Protein AF-A0A699XB39-F1 (afdb_monomer_lite)

pLDDT: mean 86.44, std 12.08, range [46.06, 98.06]

Organism: Tanacetum cinerariifolium (NCBI:txid118510)

Structure (mmCIF, N/CA/C/O backbone):
data_AF-A0A699XB39-F1
#
_entry.id   AF-A0A699XB39-F1
#
loop_
_atom_site.group_PDB
_atom_site.id
_atom_site.type_symbol
_atom_site.label_atom_id
_atom_site.label_alt_id
_atom_site.label_comp_id
_atom_site.label_asym_id
_atom_site.label_entity_id
_atom_site.label_seq_id
_atom_site.pdbx_PDB_ins_code
_atom_site.Cartn_x
_atom_site.Cartn_y
_atom_site.Cartn_z
_atom_site.occupancy
_atom_site.B_iso_or_equiv
_atom_site.auth_seq_id
_atom_site.auth_comp_id
_atom_site.auth_asym_id
_atom_site.auth_atom_id
_atom_site.pdbx_PDB_model_num
ATOM 1 N N . MET A 1 1 ? -13.826 22.875 35.226 1.00 63.16 1 MET A N 1
ATOM 2 C CA . MET A 1 1 ? -15.068 22.108 34.976 1.00 63.16 1 MET A CA 1
ATOM 3 C C . MET A 1 1 ? -15.458 22.200 33.504 1.00 63.16 1 MET A C 1
ATOM 5 O O . MET A 1 1 ? -15.761 21.156 32.957 1.00 63.16 1 MET A O 1
ATOM 9 N N . ASP A 1 2 ? -15.302 23.353 32.843 1.00 72.44 2 ASP A N 1
ATOM 10 C CA . ASP A 1 2 ? -15.477 23.498 31.380 1.00 72.44 2 ASP A CA 1
ATOM 11 C C . ASP A 1 2 ? -14.518 22.630 30.537 1.00 72.44 2 ASP A C 1
ATOM 13 O O . ASP A 1 2 ? -14.948 21.897 29.651 1.00 72.44 2 ASP A O 1
ATOM 17 N N . ASP A 1 3 ? -13.224 22.606 30.883 1.00 74.69 3 ASP A N 1
ATOM 18 C CA . ASP A 1 3 ? -12.209 21.865 30.107 1.00 74.69 3 ASP A CA 1
ATOM 19 C C . ASP A 1 3 ? -12.504 20.357 30.001 1.00 74.69 3 ASP A C 1
ATOM 21 O O . ASP A 1 3 ? -12.125 19.681 29.042 1.00 74.69 3 ASP A O 1
ATOM 25 N N . SER A 1 4 ? -13.184 19.801 31.007 1.00 81.88 4 SER A N 1
ATOM 26 C CA . SER A 1 4 ? -13.553 18.385 31.046 1.00 81.88 4 SER A CA 1
ATOM 27 C C . SER A 1 4 ? -14.734 18.072 30.126 1.00 81.88 4 SER A C 1
ATOM 29 O O . SER A 1 4 ? -14.773 16.989 29.538 1.00 81.88 4 SER A O 1
ATOM 31 N N . GLU A 1 5 ? -15.672 19.009 29.971 1.00 85.69 5 GLU A N 1
ATOM 32 C CA . GLU A 1 5 ? -16.809 18.870 29.056 1.00 85.69 5 GLU A CA 1
ATOM 33 C C . GLU A 1 5 ? -16.361 19.000 27.598 1.00 85.69 5 GLU A C 1
ATOM 35 O O . GLU A 1 5 ? -16.739 18.168 26.765 1.00 85.69 5 GLU A O 1
ATOM 40 N N . GLU A 1 6 ? -15.479 19.958 27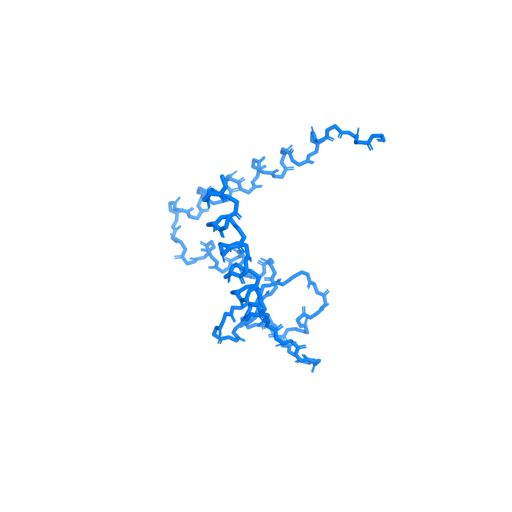.305 1.00 86.81 6 GLU A N 1
ATOM 41 C CA . GLU A 1 6 ? -14.892 20.133 25.972 1.00 86.81 6 GLU A CA 1
ATOM 42 C C . GLU A 1 6 ? -14.069 18.902 25.558 1.00 86.81 6 GLU A C 1
ATOM 44 O O . GLU A 1 6 ? -14.267 18.335 24.478 1.00 86.81 6 GLU A O 1
ATOM 49 N N . THR A 1 7 ? -13.215 18.402 26.457 1.00 88.75 7 THR A N 1
ATOM 50 C CA . THR A 1 7 ? -12.420 17.190 26.206 1.00 88.75 7 THR A CA 1
ATOM 51 C C . THR A 1 7 ? -13.314 15.974 25.951 1.00 88.75 7 THR A C 1
ATOM 53 O O . THR A 1 7 ? -13.077 15.206 25.016 1.00 88.75 7 THR A O 1
ATOM 56 N N . ALA A 1 8 ? -14.380 15.796 26.737 1.00 91.31 8 ALA A N 1
ATOM 57 C CA . ALA A 1 8 ? -15.323 14.699 26.536 1.00 91.31 8 ALA A CA 1
ATOM 58 C C . ALA A 1 8 ? -16.074 14.811 25.197 1.00 91.31 8 ALA A C 1
ATOM 60 O O . ALA A 1 8 ? -16.380 13.784 24.580 1.00 91.31 8 ALA A O 1
ATOM 61 N N . HIS A 1 9 ? -16.367 16.029 24.734 1.00 88.81 9 HIS A N 1
ATOM 62 C CA . HIS A 1 9 ? -16.989 16.258 23.434 1.00 88.81 9 HIS A CA 1
ATOM 63 C C . HIS A 1 9 ? -16.048 15.877 22.281 1.00 88.81 9 HIS A C 1
ATOM 65 O O . HIS A 1 9 ? -16.465 15.142 21.382 1.00 88.81 9 HIS A O 1
ATOM 71 N N . HIS A 1 10 ? -14.775 16.278 22.351 1.00 88.00 10 HIS A N 1
ATOM 72 C CA . HIS A 1 10 ? -13.754 15.904 21.365 1.00 88.00 10 HIS A CA 1
ATOM 73 C C . HIS A 1 10 ? -13.519 14.389 21.305 1.00 88.00 10 HIS A C 1
ATOM 75 O O . HIS A 1 10 ? -13.517 13.796 20.228 1.00 88.00 10 HIS A O 1
ATOM 81 N N . ILE A 1 11 ? -13.433 13.719 22.457 1.00 87.94 11 ILE A N 1
ATOM 82 C CA . ILE A 1 11 ? -13.291 12.255 22.494 1.00 87.94 11 ILE A CA 1
ATOM 83 C C . ILE A 1 11 ? -14.497 11.577 21.823 1.00 87.94 11 ILE A C 1
ATOM 85 O O . ILE A 1 11 ? -14.333 10.649 21.030 1.00 87.94 11 ILE A O 1
ATOM 89 N N . LYS A 1 12 ? -15.724 12.044 22.093 1.00 89.25 12 LYS A N 1
ATOM 90 C CA . LYS A 1 12 ? -16.940 11.492 21.470 1.00 89.25 12 LYS A CA 1
ATOM 91 C C . LYS A 1 12 ? -16.971 11.706 19.956 1.00 89.25 12 LYS A C 1
ATOM 93 O O . LYS A 1 12 ? -17.411 10.802 19.240 1.00 89.25 12 LYS A O 1
ATOM 98 N N . SER A 1 13 ? -16.542 12.869 19.462 1.00 87.19 13 SER A N 1
ATOM 99 C CA . SER A 1 13 ? -16.463 13.115 18.018 1.00 87.19 13 SER A CA 1
ATOM 100 C C . SER A 1 13 ? -15.415 12.231 17.353 1.00 87.19 13 SER A C 1
ATOM 102 O O . SER A 1 13 ? -15.689 11.663 16.296 1.00 87.19 13 SER A O 1
ATOM 104 N N . ASP A 1 14 ? -14.269 12.036 17.999 1.00 86.56 14 ASP A N 1
ATOM 105 C CA . ASP A 1 14 ? -13.181 11.214 17.471 1.00 86.56 14 ASP A CA 1
ATOM 106 C C . ASP A 1 14 ? -13.567 9.737 17.405 1.00 86.56 14 ASP A C 1
ATOM 108 O O . ASP A 1 14 ? -13.309 9.075 16.398 1.00 86.56 14 ASP A O 1
ATOM 112 N N . ILE A 1 15 ? -14.254 9.229 18.434 1.00 84.88 15 ILE A N 1
ATOM 113 C CA . ILE A 1 15 ? -14.804 7.866 18.441 1.00 84.88 15 ILE A CA 1
ATOM 114 C C . ILE A 1 15 ? -15.792 7.682 17.283 1.00 84.88 15 ILE A C 1
ATOM 116 O O . ILE A 1 15 ? -15.688 6.706 16.542 1.00 84.88 15 ILE A O 1
ATOM 120 N N . LYS A 1 16 ? -16.709 8.636 17.069 1.00 82.81 16 LYS A N 1
ATOM 121 C CA . LYS A 1 16 ? -17.643 8.587 15.930 1.00 82.81 16 LYS A CA 1
ATOM 122 C C . LYS A 1 16 ? -16.927 8.631 14.579 1.00 82.81 16 LYS A C 1
ATOM 124 O O . LYS A 1 16 ? -17.334 7.938 13.653 1.00 82.81 16 LYS A O 1
ATOM 129 N N . ALA A 1 17 ? -15.869 9.429 14.453 1.00 80.31 17 ALA A N 1
ATOM 130 C CA . ALA A 1 17 ? -15.082 9.504 13.226 1.00 80.31 17 ALA A CA 1
ATOM 131 C C . ALA A 1 17 ? -14.264 8.223 12.980 1.0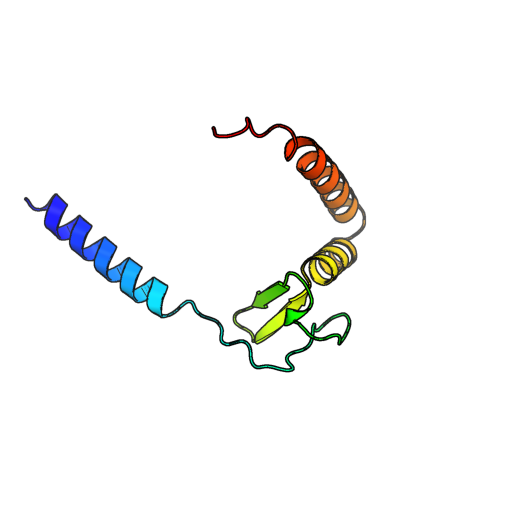0 80.31 17 ALA A C 1
ATOM 133 O O . ALA A 1 17 ? -14.043 7.842 11.834 1.00 80.31 17 ALA A O 1
ATOM 134 N N . LEU A 1 18 ? -13.810 7.545 14.038 1.00 79.56 18 LEU A N 1
ATOM 135 C CA . LEU A 1 18 ? -13.134 6.247 13.956 1.00 79.56 18 LEU A CA 1
ATOM 136 C C . LEU A 1 18 ? -14.071 5.133 13.487 1.00 79.56 18 LEU A C 1
ATOM 138 O O . LEU A 1 18 ? -13.653 4.320 12.667 1.00 79.56 18 LEU A O 1
ATOM 142 N N . ASP A 1 19 ? -15.322 5.140 13.944 1.00 74.56 19 ASP A N 1
ATOM 143 C CA . ASP A 1 19 ? -16.342 4.145 13.583 1.00 74.56 19 ASP A CA 1
ATOM 144 C C . ASP A 1 19 ? -16.619 4.095 12.067 1.00 74.56 19 ASP A C 1
ATOM 146 O O . ASP A 1 19 ? -16.963 3.061 11.507 1.00 74.56 19 ASP A O 1
ATOM 150 N N . GLN A 1 20 ? -16.385 5.204 11.362 1.00 74.12 20 GLN A N 1
ATOM 151 C CA . GLN A 1 20 ? -16.559 5.298 9.909 1.00 74.12 20 GLN A CA 1
ATOM 152 C C . GLN A 1 20 ? -15.313 4.901 9.104 1.00 74.12 20 GLN A C 1
ATOM 154 O O . GLN A 1 20 ? -15.356 4.880 7.874 1.00 74.12 20 GLN A O 1
ATOM 159 N N . ARG A 1 21 ? -14.183 4.604 9.759 1.00 77.81 21 ARG A N 1
ATOM 160 C CA . ARG A 1 21 ? -12.895 4.340 9.094 1.00 77.81 21 ARG A CA 1
ATOM 161 C C . ARG A 1 21 ? -12.563 2.853 9.058 1.00 77.81 21 ARG A C 1
ATOM 163 O O . ARG A 1 21 ? -11.500 2.441 9.515 1.00 77.81 21 ARG A O 1
ATOM 170 N N . TYR A 1 22 ? -13.450 2.056 8.474 1.00 81.19 22 TYR A N 1
ATOM 171 C CA . TYR A 1 22 ? -13.161 0.666 8.127 1.00 81.19 22 TYR A CA 1
ATOM 172 C C . TYR A 1 22 ? -13.269 0.450 6.615 1.00 81.19 22 TYR A C 1
ATOM 174 O O . TYR A 1 22 ? -13.985 1.158 5.912 1.00 81.19 22 TYR A O 1
ATOM 182 N N . ALA A 1 23 ? -12.537 -0.542 6.117 1.00 83.88 23 ALA A N 1
ATOM 183 C CA . ALA A 1 23 ? -12.692 -1.064 4.769 1.00 83.88 23 ALA A CA 1
ATOM 184 C C . ALA A 1 23 ? -13.005 -2.556 4.889 1.00 83.88 23 ALA A C 1
ATOM 186 O O . ALA A 1 23 ? -12.277 -3.287 5.563 1.00 83.88 23 ALA A O 1
ATOM 187 N N . ILE A 1 24 ? -14.104 -2.990 4.275 1.00 86.69 24 ILE A N 1
ATOM 188 C CA . ILE A 1 24 ? -14.445 -4.410 4.182 1.00 86.69 24 ILE A CA 1
ATOM 189 C C . ILE A 1 24 ? -13.650 -4.993 3.016 1.00 86.69 24 ILE A C 1
ATOM 191 O O . ILE A 1 24 ? -13.661 -4.427 1.927 1.00 86.69 24 ILE A O 1
ATOM 195 N N . VAL A 1 25 ? -12.962 -6.105 3.272 1.00 89.38 25 VA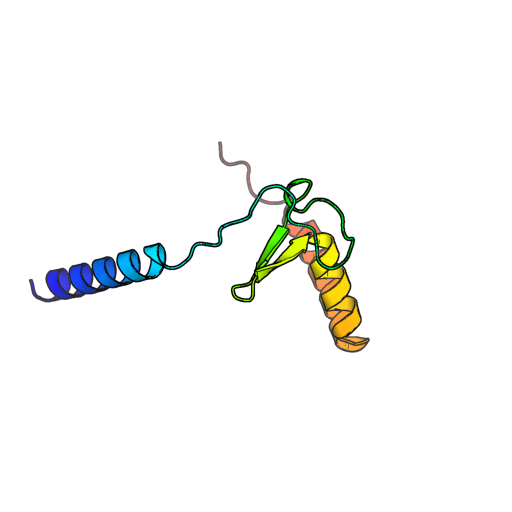L A N 1
ATOM 196 C CA . VAL A 1 25 ? -12.193 -6.861 2.280 1.00 89.38 25 VAL A CA 1
ATOM 197 C C . VAL A 1 25 ? -12.860 -8.215 2.118 1.00 89.38 25 VAL A C 1
ATOM 199 O O . VAL A 1 25 ? -12.831 -9.037 3.038 1.00 89.38 25 VAL A O 1
ATOM 202 N N . GLU A 1 26 ? -13.461 -8.447 0.957 1.00 88.62 26 GLU A N 1
ATOM 203 C CA . GLU A 1 26 ? -14.152 -9.706 0.682 1.00 88.62 26 GLU A CA 1
ATOM 204 C C . GLU A 1 26 ? -13.159 -10.835 0.341 1.00 88.62 26 GLU A C 1
ATOM 206 O O . GLU A 1 26 ? -12.131 -10.605 -0.316 1.00 88.62 26 GLU A O 1
ATOM 211 N N . PRO A 1 27 ? -13.448 -12.093 0.731 1.00 85.38 27 PRO A N 1
ATOM 212 C CA . PRO A 1 27 ? -12.680 -13.241 0.272 1.00 85.38 27 PRO A CA 1
ATOM 213 C C . PRO A 1 27 ? -12.623 -13.290 -1.260 1.00 85.38 27 PRO A C 1
ATOM 215 O O . PRO A 1 27 ? -13.641 -13.267 -1.946 1.00 85.38 27 PRO A O 1
ATOM 218 N N . GLY A 1 28 ? -11.413 -13.392 -1.810 1.00 88.31 28 GLY A N 1
ATOM 219 C CA . GLY A 1 28 ? -11.197 -13.411 -3.258 1.00 88.31 28 GLY A CA 1
ATOM 220 C C . GLY A 1 28 ? -10.841 -12.056 -3.871 1.00 88.31 28 GLY A C 1
ATOM 221 O O . GLY A 1 28 ? -10.535 -12.020 -5.067 1.00 88.31 28 GLY A O 1
ATOM 222 N N . GLU A 1 29 ? -10.789 -10.975 -3.083 1.00 93.56 29 GLU A N 1
ATOM 223 C CA . GLU A 1 29 ? -10.117 -9.748 -3.512 1.00 93.56 29 GLU A CA 1
ATOM 224 C C . GLU A 1 29 ? -8.677 -10.030 -3.961 1.00 93.56 29 GLU A C 1
ATOM 226 O O . GLU A 1 29 ? -7.956 -10.870 -3.406 1.00 93.56 29 GLU A O 1
ATOM 231 N N . ARG A 1 30 ? -8.260 -9.318 -5.008 1.00 96.50 30 ARG A N 1
ATOM 232 C CA . ARG A 1 30 ? -6.973 -9.501 -5.680 1.00 96.50 30 ARG A CA 1
ATOM 233 C C . ARG A 1 30 ? -6.173 -8.214 -5.637 1.00 96.50 30 ARG A C 1
ATOM 235 O O . ARG A 1 30 ? -6.722 -7.123 -5.751 1.00 96.50 30 ARG A O 1
ATOM 242 N N . CYS A 1 31 ? -4.856 -8.348 -5.539 1.00 97.19 31 CYS A N 1
ATOM 243 C CA . CYS A 1 31 ? -3.971 -7.202 -5.697 1.00 97.19 31 CYS A CA 1
ATOM 244 C C . CYS A 1 31 ? -4.082 -6.632 -7.123 1.00 97.19 31 CYS A C 1
ATOM 246 O O . CYS A 1 31 ? -3.912 -7.363 -8.099 1.00 97.19 31 CYS A O 1
ATOM 248 N N . TYR A 1 32 ? -4.259 -5.313 -7.242 1.00 96.50 32 TYR A N 1
ATOM 249 C CA . TYR A 1 32 ? -4.385 -4.610 -8.529 1.00 96.50 32 TYR A CA 1
ATOM 250 C C . TYR A 1 32 ? -3.124 -4.627 -9.410 1.00 96.50 32 TYR A C 1
ATOM 252 O O . TYR A 1 32 ? -3.179 -4.252 -10.576 1.00 96.50 32 TYR A O 1
ATOM 260 N N . VAL A 1 33 ? -1.975 -5.028 -8.858 1.00 96.88 33 VAL A N 1
ATOM 261 C CA . VAL A 1 33 ? -0.696 -5.080 -9.583 1.00 96.88 33 VAL A CA 1
ATOM 262 C C . VAL A 1 33 ? -0.374 -6.495 -10.055 1.00 96.88 33 VAL A C 1
ATOM 264 O O . VAL A 1 33 ? 0.005 -6.670 -11.207 1.00 96.88 33 VAL A O 1
ATOM 267 N N . CYS A 1 34 ? -0.494 -7.504 -9.187 1.00 96.88 34 CYS A N 1
ATOM 268 C CA . CYS A 1 34 ? -0.072 -8.873 -9.506 1.00 96.88 34 CYS A CA 1
ATOM 269 C C . CYS A 1 34 ? -1.233 -9.852 -9.748 1.00 96.88 34 CYS A C 1
ATOM 271 O O . CYS A 1 34 ? -0.991 -10.967 -10.199 1.00 96.88 34 CYS A O 1
ATOM 273 N N . GLY A 1 35 ? -2.476 -9.476 -9.429 1.00 96.44 35 GLY A N 1
ATOM 274 C CA . GLY A 1 35 ? -3.664 -10.320 -9.602 1.00 96.44 35 GLY A CA 1
ATOM 275 C C . GLY A 1 35 ? -3.785 -11.499 -8.626 1.00 96.44 35 GLY A C 1
ATOM 276 O O . GLY A 1 35 ? -4.777 -12.222 -8.673 1.00 96.44 35 GLY A O 1
ATOM 277 N N . LEU A 1 36 ? -2.813 -11.704 -7.733 1.00 96.56 36 LEU A N 1
ATOM 278 C CA . LEU A 1 36 ? -2.846 -12.770 -6.729 1.00 96.56 36 LEU A CA 1
ATOM 279 C C . LEU A 1 36 ? -3.794 -12.424 -5.564 1.00 96.56 36 LEU A C 1
ATOM 281 O O . LEU A 1 36 ? -4.070 -11.238 -5.344 1.00 96.56 36 LEU A O 1
ATOM 285 N N . PRO A 1 37 ? -4.264 -13.429 -4.793 1.00 96.38 37 PRO A N 1
ATOM 286 C CA . PRO A 1 37 ? -5.127 -13.205 -3.634 1.00 96.38 37 PRO A CA 1
ATOM 287 C C . PRO A 1 37 ? -4.540 -12.177 -2.660 1.00 96.38 37 PRO A C 1
ATOM 289 O O . PRO A 1 37 ? -3.379 -12.280 -2.249 1.00 96.38 37 PRO A O 1
ATOM 292 N N . LEU A 1 38 ? -5.342 -11.178 -2.290 1.00 96.31 38 LEU A N 1
ATOM 293 C CA . LEU A 1 38 ? -4.894 -10.041 -1.488 1.00 96.31 38 LEU A CA 1
ATOM 294 C C . LEU A 1 38 ? -4.423 -10.479 -0.094 1.00 96.31 38 LEU A C 1
ATOM 296 O O . LEU A 1 38 ? -3.309 -10.147 0.303 1.00 96.31 38 LEU A O 1
ATOM 300 N N . LEU A 1 39 ? -5.218 -11.310 0.590 1.00 94.00 39 LEU A N 1
ATOM 301 C CA . LEU A 1 39 ? -4.951 -11.779 1.957 1.00 94.00 39 LEU A CA 1
ATOM 302 C C . LEU A 1 39 ? -3.735 -12.720 2.095 1.00 94.00 39 LEU A C 1
ATOM 304 O O . LEU A 1 39 ? -3.403 -13.128 3.203 1.00 94.00 39 LEU A O 1
ATOM 308 N N . ALA A 1 40 ? -3.050 -13.076 1.003 1.00 92.81 40 ALA A N 1
ATOM 309 C CA . ALA A 1 40 ? -1.877 -13.953 1.053 1.00 92.81 40 ALA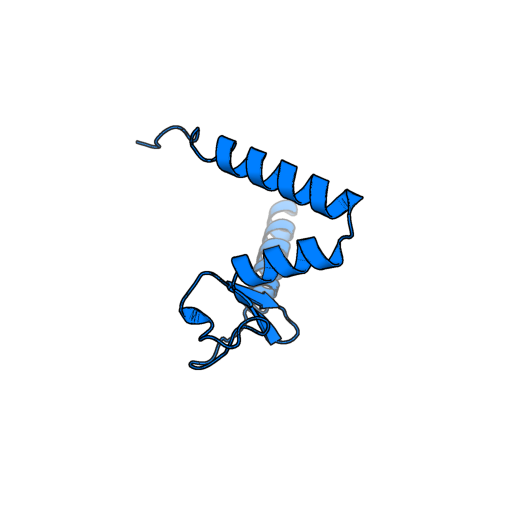 A CA 1
ATOM 310 C C . ALA A 1 40 ? -0.601 -13.262 1.581 1.00 92.81 40 ALA A C 1
ATOM 312 O O . ALA A 1 40 ? 0.387 -13.939 1.872 1.00 92.81 40 ALA A O 1
ATOM 313 N N . ARG A 1 41 ? -0.574 -11.924 1.645 1.00 94.69 41 ARG A N 1
ATOM 314 C CA . ARG A 1 41 ? 0.584 -11.103 2.053 1.00 94.69 41 ARG A CA 1
ATOM 315 C C . ARG A 1 41 ? 0.101 -9.841 2.766 1.00 94.69 41 ARG A C 1
ATOM 317 O O . ARG A 1 41 ? -1.087 -9.553 2.749 1.00 94.69 41 ARG A O 1
ATOM 324 N N . GLN A 1 42 ? 1.008 -9.058 3.352 1.00 96.19 42 GLN A N 1
ATOM 325 C CA . GLN A 1 42 ? 0.660 -7.713 3.829 1.00 96.19 42 GLN A CA 1
ATOM 326 C C . GLN A 1 42 ? 0.161 -6.840 2.672 1.00 96.19 42 GLN A C 1
ATOM 328 O O . GLN A 1 42 ? 0.707 -6.897 1.565 1.00 96.19 42 GLN A O 1
ATOM 333 N N . PHE A 1 43 ? -0.865 -6.036 2.938 1.00 96.50 43 PHE A N 1
ATOM 334 C CA . PHE A 1 43 ? -1.546 -5.248 1.921 1.00 96.50 43 PHE A CA 1
ATOM 335 C C . PHE A 1 43 ? -2.019 -3.887 2.441 1.00 96.50 43 PHE A C 1
ATOM 337 O O . PHE A 1 43 ? -2.130 -3.662 3.644 1.00 96.50 43 PHE A O 1
ATOM 344 N N . PHE A 1 44 ? -2.323 -2.997 1.498 1.00 96.00 44 PHE A N 1
ATOM 345 C CA . PHE A 1 44 ? -2.991 -1.718 1.710 1.00 96.00 44 PHE A CA 1
ATOM 346 C C . PHE A 1 44 ? -4.308 -1.696 0.936 1.00 96.00 44 PHE A C 1
ATOM 348 O O . PHE A 1 44 ? -4.344 -2.120 -0.222 1.00 96.00 44 PHE A O 1
ATOM 355 N N . VAL A 1 45 ? -5.357 -1.155 1.557 1.00 94.19 45 VAL A N 1
ATOM 356 C CA . VAL A 1 45 ? -6.652 -0.869 0.922 1.00 94.19 45 VAL A CA 1
ATOM 357 C C . VAL A 1 45 ? -6.885 0.629 0.973 1.00 94.19 45 VAL A C 1
ATOM 359 O O . VAL A 1 45 ? -6.690 1.265 2.010 1.00 94.19 45 VAL A O 1
ATOM 362 N N . PHE A 1 46 ? -7.280 1.192 -0.159 1.00 92.44 46 PHE A N 1
ATOM 363 C CA . PHE A 1 46 ? -7.592 2.607 -0.284 1.00 92.44 46 PHE A CA 1
ATOM 364 C C . PHE A 1 46 ? -9.109 2.832 -0.204 1.00 92.44 46 PHE A C 1
ATOM 366 O O . PHE A 1 46 ? -9.873 1.954 -0.600 1.00 92.44 46 PHE A O 1
ATOM 373 N N . PRO A 1 47 ? -9.574 4.026 0.212 1.00 86.81 47 PRO A N 1
ATOM 374 C CA . PRO A 1 47 ? -11.004 4.357 0.244 1.00 86.81 47 PRO A CA 1
ATOM 375 C C . PRO A 1 47 ? -11.709 4.246 -1.118 1.00 86.81 47 PRO A C 1
ATOM 377 O O . PRO A 1 47 ? -12.919 4.083 -1.178 1.00 86.81 47 PRO A O 1
ATOM 380 N N . CYS A 1 48 ? -10.955 4.307 -2.221 1.00 87.62 48 CYS A N 1
ATOM 381 C CA . CYS A 1 48 ? -11.446 4.061 -3.578 1.00 87.62 48 CYS A CA 1
ATOM 382 C C . CYS A 1 48 ? -11.537 2.566 -3.944 1.00 87.62 48 CYS A C 1
ATOM 384 O O . CYS A 1 48 ? -11.609 2.244 -5.126 1.00 87.62 48 CYS A O 1
ATOM 386 N N . GLN A 1 49 ? -11.468 1.671 -2.952 1.00 83.62 49 GLN A N 1
ATOM 387 C CA . GLN A 1 49 ? -11.565 0.212 -3.070 1.00 83.62 49 GLN A CA 1
ATOM 388 C C . GLN A 1 49 ? -10.417 -0.480 -3.827 1.00 83.62 49 GLN A C 1
ATOM 390 O O . GLN A 1 49 ? -10.407 -1.695 -3.995 1.00 83.62 49 GLN A O 1
ATOM 395 N N . HIS A 1 50 ? -9.387 0.261 -4.237 1.00 93.00 50 HIS A N 1
ATOM 396 C CA . HIS A 1 50 ? -8.171 -0.350 -4.761 1.00 93.00 50 HIS A CA 1
ATOM 397 C C . HIS A 1 50 ? -7.362 -0.991 -3.633 1.00 93.00 50 HIS A C 1
ATOM 399 O O . HIS A 1 50 ? -7.119 -0.364 -2.598 1.00 93.00 50 HIS A O 1
ATOM 405 N N . ALA A 1 51 ? -6.882 -2.211 -3.872 1.00 95.62 51 ALA A N 1
ATOM 406 C CA . ALA A 1 51 ? -6.081 -2.958 -2.919 1.00 95.62 51 ALA A CA 1
ATOM 407 C C . ALA A 1 51 ? -4.780 -3.482 -3.540 1.00 95.62 51 ALA A C 1
ATOM 409 O O . ALA A 1 51 ? -4.739 -3.948 -4.686 1.00 95.62 51 ALA A O 1
ATOM 410 N N . PHE A 1 52 ? -3.692 -3.411 -2.776 1.00 97.81 52 PHE A N 1
ATOM 411 C CA . PHE A 1 52 ? -2.353 -3.756 -3.243 1.00 97.81 52 PHE A CA 1
ATOM 412 C C . PHE A 1 52 ? -1.565 -4.483 -2.166 1.00 97.81 52 PHE A C 1
ATOM 414 O O . PHE A 1 52 ? -1.607 -4.079 -1.008 1.00 97.81 52 PHE A O 1
ATOM 421 N N . HIS A 1 53 ? -0.766 -5.484 -2.538 1.00 98.06 53 HIS A N 1
ATOM 422 C CA . HIS A 1 53 ? 0.272 -5.966 -1.627 1.00 98.06 53 HIS A CA 1
ATOM 423 C C . HIS A 1 53 ? 1.288 -4.856 -1.353 1.00 98.06 53 HIS A C 1
ATOM 425 O O . HIS A 1 53 ? 1.585 -4.044 -2.236 1.00 98.06 53 HIS A O 1
ATOM 431 N N . SER A 1 54 ? 1.829 -4.826 -0.138 1.00 96.69 54 SER A N 1
ATOM 432 C CA . SER A 1 54 ? 2.751 -3.777 0.307 1.00 96.69 54 SER A CA 1
ATOM 433 C C . SER A 1 54 ? 3.986 -3.654 -0.593 1.00 96.69 54 SER A C 1
ATOM 435 O O . SER A 1 54 ? 4.395 -2.546 -0.938 1.00 96.69 54 SER A O 1
ATOM 437 N N . ASP A 1 55 ? 4.549 -4.783 -1.027 1.00 95.62 55 ASP A N 1
ATOM 438 C CA . ASP A 1 55 ? 5.692 -4.860 -1.944 1.00 95.62 55 ASP A CA 1
ATOM 439 C C . ASP A 1 55 ? 5.331 -4.408 -3.368 1.00 95.62 55 ASP A C 1
ATOM 441 O O . ASP A 1 55 ? 6.067 -3.641 -3.996 1.00 95.62 55 ASP A O 1
ATOM 445 N N . CYS A 1 56 ? 4.167 -4.831 -3.860 1.00 97.38 56 CYS A N 1
ATOM 446 C CA . CYS A 1 56 ? 3.645 -4.442 -5.165 1.00 97.38 56 CYS A CA 1
ATOM 447 C C . CYS A 1 56 ? 3.413 -2.928 -5.248 1.00 97.38 56 CYS A C 1
ATOM 449 O O . CYS A 1 56 ? 3.814 -2.291 -6.227 1.00 97.38 56 CYS A O 1
ATOM 451 N N . LEU A 1 57 ? 2.816 -2.345 -4.205 1.00 96.44 57 LEU A N 1
ATOM 452 C CA . LEU A 1 57 ? 2.603 -0.906 -4.102 1.00 96.44 57 LEU A CA 1
ATOM 453 C C . LEU A 1 57 ? 3.934 -0.153 -4.032 1.00 96.44 57 LEU A C 1
ATOM 455 O O . LEU A 1 57 ? 4.138 0.786 -4.800 1.00 96.44 57 LEU A O 1
ATOM 459 N N . ALA A 1 58 ? 4.856 -0.581 -3.164 1.00 93.38 58 ALA A N 1
ATOM 460 C CA . ALA A 1 58 ? 6.160 0.063 -3.014 1.00 93.38 58 ALA A CA 1
ATOM 461 C C . ALA A 1 58 ? 6.933 0.095 -4.340 1.00 93.38 58 ALA A C 1
ATOM 463 O O . ALA A 1 58 ? 7.447 1.145 -4.735 1.00 93.38 58 ALA A O 1
ATOM 464 N N . LYS A 1 59 ? 6.951 -1.026 -5.071 1.00 94.12 59 LYS A N 1
ATOM 465 C CA . LYS A 1 59 ? 7.569 -1.105 -6.399 1.00 94.12 59 LYS A CA 1
ATOM 466 C C . LYS A 1 59 ? 6.926 -0.119 -7.375 1.00 94.12 59 LYS A C 1
ATOM 468 O O . LYS A 1 59 ? 7.646 0.593 -8.075 1.00 94.12 59 LYS A O 1
ATOM 473 N N . LYS A 1 60 ? 5.590 -0.040 -7.398 1.00 94.69 60 LYS A N 1
ATOM 474 C CA . LYS A 1 60 ? 4.876 0.851 -8.321 1.00 94.69 60 LYS A CA 1
ATOM 475 C C . LYS A 1 60 ? 5.108 2.329 -8.004 1.00 94.69 60 LYS A C 1
ATOM 477 O O . LYS A 1 60 ? 5.276 3.128 -8.920 1.00 94.69 60 LYS A O 1
ATOM 482 N N . VAL A 1 61 ? 5.194 2.689 -6.724 1.00 93.81 61 VAL A N 1
ATOM 483 C CA . VAL A 1 61 ? 5.541 4.052 -6.287 1.00 93.81 61 VAL A CA 1
ATOM 484 C C . VAL A 1 61 ? 6.942 4.443 -6.761 1.00 93.81 61 VAL A C 1
ATOM 486 O O . VAL A 1 61 ? 7.112 5.537 -7.293 1.00 93.81 61 VAL A O 1
ATOM 489 N N . VAL A 1 62 ? 7.938 3.562 -6.617 1.00 93.69 62 VAL A N 1
ATOM 490 C CA . VAL A 1 62 ? 9.310 3.834 -7.090 1.00 93.69 62 VAL A CA 1
ATOM 491 C C . VAL A 1 62 ? 9.350 4.008 -8.611 1.00 93.69 62 VAL A C 1
ATOM 493 O O . VAL A 1 62 ? 10.002 4.932 -9.094 1.00 93.69 62 VAL A O 1
ATOM 496 N N . GLU A 1 63 ? 8.626 3.167 -9.356 1.00 91.75 63 GLU A N 1
ATOM 497 C CA . GLU A 1 63 ? 8.511 3.248 -10.820 1.00 91.75 63 GLU A CA 1
ATOM 498 C C . GLU A 1 63 ? 7.915 4.594 -11.276 1.00 91.75 63 GLU A C 1
ATOM 500 O O . GLU A 1 63 ? 8.439 5.229 -12.190 1.00 91.75 63 GLU A O 1
ATOM 505 N N . LEU A 1 64 ? 6.860 5.066 -10.602 1.00 93.38 64 LEU A N 1
ATOM 506 C CA . LEU A 1 64 ? 6.155 6.306 -10.950 1.00 93.38 64 LEU A CA 1
ATOM 507 C C . LEU A 1 64 ? 6.848 7.584 -10.446 1.00 93.38 64 LEU A C 1
ATOM 509 O O . LEU A 1 64 ? 6.568 8.672 -10.945 1.00 93.38 64 LEU A O 1
ATOM 513 N N . ALA A 1 65 ? 7.753 7.487 -9.470 1.00 92.12 65 ALA A N 1
ATOM 514 C CA . ALA A 1 65 ? 8.407 8.649 -8.863 1.00 92.12 65 ALA A CA 1
ATOM 515 C C . ALA A 1 65 ? 9.463 9.321 -9.769 1.00 92.12 65 ALA A C 1
ATOM 517 O O . ALA A 1 65 ? 9.902 10.438 -9.475 1.00 92.12 65 ALA A O 1
ATOM 518 N N . GLY A 1 66 ? 9.882 8.663 -10.855 1.00 91.19 66 GLY A N 1
ATOM 519 C CA . GLY A 1 66 ? 10.983 9.111 -11.710 1.00 91.19 66 GLY A CA 1
ATOM 520 C C . GLY A 1 66 ? 12.364 8.923 -11.063 1.00 91.19 66 GLY A C 1
ATOM 521 O O . GLY A 1 66 ? 12.489 8.594 -9.885 1.00 91.19 66 GLY A O 1
ATOM 522 N N . ILE A 1 67 ? 13.436 9.141 -11.834 1.00 89.69 67 ILE A N 1
ATOM 523 C CA . ILE A 1 67 ? 14.801 8.695 -11.481 1.00 89.69 67 ILE A CA 1
ATOM 524 C C . ILE A 1 67 ? 15.311 9.311 -10.167 1.00 89.69 67 ILE A C 1
ATOM 526 O O . ILE A 1 67 ? 15.801 8.595 -9.295 1.00 89.69 67 ILE A O 1
ATOM 530 N N . ALA A 1 68 ? 15.199 10.634 -10.004 1.00 92.06 68 ALA A N 1
ATOM 531 C CA . ALA A 1 68 ? 15.762 11.332 -8.846 1.00 92.06 68 ALA A CA 1
ATOM 532 C C . ALA A 1 68 ? 15.045 10.967 -7.533 1.00 92.06 68 ALA A C 1
ATOM 534 O O . ALA A 1 68 ? 15.692 10.639 -6.538 1.00 92.06 68 ALA A O 1
ATOM 535 N N . ARG A 1 69 ? 13.703 10.982 -7.529 1.00 93.69 69 ARG A N 1
ATOM 536 C CA . ARG A 1 69 ? 12.915 10.621 -6.339 1.00 93.69 69 ARG A CA 1
ATOM 537 C C . ARG A 1 69 ? 12.957 9.119 -6.074 1.00 93.69 69 ARG A C 1
ATOM 539 O O . ARG A 1 69 ? 13.083 8.734 -4.919 1.00 93.69 69 ARG A O 1
ATOM 546 N N . GLY A 1 70 ? 12.927 8.284 -7.113 1.00 93.88 70 GLY A N 1
ATOM 547 C CA . GLY A 1 70 ? 13.047 6.830 -6.993 1.00 93.88 70 GLY A CA 1
ATOM 548 C 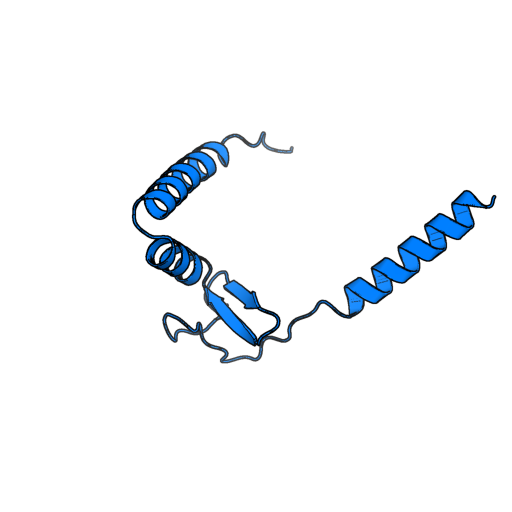C . GLY A 1 70 ? 14.350 6.401 -6.316 1.00 93.88 70 GLY A C 1
ATOM 549 O O . GLY A 1 70 ? 14.309 5.607 -5.378 1.00 93.88 70 GLY A O 1
ATOM 550 N N . LYS A 1 71 ? 15.492 6.998 -6.699 1.00 92.94 71 LYS A N 1
ATOM 551 C CA . LYS A 1 71 ? 16.780 6.771 -6.013 1.00 92.94 71 LYS A CA 1
ATOM 552 C C . LYS A 1 71 ? 16.711 7.129 -4.529 1.00 92.94 71 LYS A C 1
ATOM 554 O O . LYS A 1 71 ? 17.088 6.320 -3.688 1.00 92.94 71 LYS A O 1
ATOM 559 N N . ARG A 1 72 ? 16.156 8.300 -4.205 1.00 93.75 72 ARG A N 1
ATOM 560 C CA . ARG A 1 72 ? 15.991 8.737 -2.812 1.00 93.75 72 ARG A CA 1
ATOM 561 C C . ARG A 1 72 ? 15.085 7.799 -2.010 1.00 93.75 72 ARG A C 1
ATOM 563 O O . ARG A 1 72 ? 15.383 7.515 -0.856 1.00 93.75 72 ARG A O 1
ATOM 570 N N . ILE A 1 73 ? 13.994 7.304 -2.600 1.00 92.69 73 ILE A N 1
ATOM 571 C CA . ILE A 1 73 ? 13.106 6.330 -1.946 1.00 92.69 73 ILE A CA 1
ATOM 572 C C . ILE A 1 73 ? 13.871 5.035 -1.640 1.00 92.69 73 ILE A C 1
ATOM 574 O O . ILE A 1 73 ? 13.783 4.538 -0.519 1.00 92.69 73 ILE A O 1
ATOM 578 N N . ALA A 1 74 ? 14.660 4.524 -2.588 1.00 89.31 74 ALA A N 1
ATOM 579 C CA . ALA A 1 74 ? 15.458 3.314 -2.389 1.00 89.31 74 ALA A CA 1
ATOM 580 C C . ALA A 1 74 ? 16.520 3.484 -1.284 1.00 89.31 74 ALA A C 1
ATOM 582 O O . ALA A 1 74 ? 16.654 2.622 -0.417 1.00 89.31 74 ALA A O 1
ATOM 583 N N . GLU A 1 75 ? 17.231 4.615 -1.259 1.00 91.88 75 GLU A N 1
ATOM 584 C CA . GLU A 1 75 ? 18.188 4.938 -0.190 1.00 91.88 75 GLU A CA 1
ATOM 585 C C . GLU A 1 75 ? 17.516 4.975 1.191 1.00 91.88 75 GLU A C 1
ATOM 587 O O . GLU A 1 75 ? 18.019 4.393 2.154 1.00 91.88 75 GLU A O 1
ATOM 592 N N . LEU A 1 76 ? 16.345 5.613 1.293 1.00 91.81 76 LEU A N 1
ATOM 593 C CA . LEU A 1 76 ? 15.587 5.678 2.543 1.00 91.81 76 LEU A CA 1
ATOM 594 C C . LEU A 1 76 ? 15.118 4.292 3.005 1.00 91.81 76 LEU A C 1
ATOM 596 O O . LEU A 1 76 ? 15.232 3.979 4.189 1.00 91.81 76 LEU A O 1
ATOM 600 N N . GLN A 1 77 ? 14.650 3.440 2.091 1.00 89.19 77 GLN A N 1
ATOM 601 C CA . GLN A 1 77 ? 14.254 2.062 2.408 1.00 89.19 77 GLN A CA 1
ATOM 602 C C . GLN A 1 77 ? 15.420 1.239 2.985 1.00 89.19 77 GLN A C 1
ATOM 604 O O . GLN A 1 77 ? 15.223 0.467 3.928 1.00 89.19 77 GLN A O 1
ATOM 609 N N . LEU A 1 78 ? 16.646 1.445 2.490 1.00 89.94 78 LEU A N 1
ATOM 610 C CA . LEU A 1 78 ? 17.851 0.809 3.038 1.00 89.94 78 LEU A CA 1
ATOM 611 C C . LEU A 1 78 ? 18.193 1.321 4.443 1.00 89.94 78 LEU A C 1
ATOM 613 O O . LEU A 1 78 ? 18.623 0.551 5.299 1.00 89.94 78 LEU A O 1
ATOM 617 N N . ASN A 1 79 ? 18.004 2.612 4.702 1.00 90.88 79 ASN A N 1
ATOM 618 C CA . ASN A 1 79 ? 18.283 3.184 6.019 1.00 90.88 79 ASN A CA 1
ATOM 619 C C . ASN A 1 79 ? 17.275 2.707 7.070 1.00 90.88 79 ASN A C 1
ATOM 621 O O . ASN A 1 79 ? 17.667 2.356 8.182 1.00 90.88 79 ASN A O 1
ATOM 625 N N . VAL A 1 80 ? 15.991 2.631 6.709 1.00 88.62 80 VAL A N 1
ATOM 626 C CA . VAL A 1 80 ? 14.939 2.121 7.603 1.00 88.62 80 VAL A CA 1
ATOM 627 C C . VAL A 1 80 ? 15.188 0.656 7.960 1.00 88.62 80 VAL A C 1
ATOM 629 O O . VAL A 1 80 ? 15.137 0.303 9.134 1.00 88.62 80 VAL A O 1
ATOM 632 N N . SER A 1 81 ? 15.534 -0.182 6.981 1.00 84.50 81 SER A N 1
ATOM 633 C CA . SER A 1 81 ? 15.807 -1.608 7.222 1.00 84.50 81 SER A CA 1
ATOM 634 C C . SER A 1 81 ? 17.049 -1.859 8.091 1.00 84.50 81 SER A C 1
ATOM 636 O O . SER A 1 81 ? 17.082 -2.836 8.837 1.00 84.50 81 SER A O 1
ATOM 638 N N . LYS A 1 82 ? 18.039 -0.955 8.078 1.00 80.12 82 LYS A N 1
ATOM 639 C CA . LYS A 1 82 ? 19.177 -0.975 9.019 1.00 80.12 82 LYS A CA 1
ATOM 640 C C . LYS A 1 82 ? 18.798 -0.527 10.438 1.00 80.12 82 LYS A C 1
ATOM 642 O O . LYS A 1 82 ? 19.392 -1.002 11.398 1.00 80.12 82 LYS A O 1
ATOM 647 N N . GLY A 1 83 ? 17.836 0.388 10.580 1.00 67.38 83 GLY A N 1
ATOM 648 C CA . GLY A 1 83 ? 17.395 0.927 11.875 1.00 67.38 83 GLY A CA 1
ATOM 649 C C . GLY A 1 83 ? 16.390 0.046 12.626 1.00 67.38 83 GLY A C 1
ATOM 650 O O . GLY A 1 83 ? 16.234 0.179 13.837 1.00 67.38 83 GLY A O 1
ATOM 651 N N . THR A 1 84 ? 15.718 -0.887 11.948 1.00 60.16 84 THR A N 1
ATOM 652 C CA . THR A 1 84 ? 14.732 -1.783 12.580 1.00 60.16 84 THR A CA 1
ATOM 653 C C . THR A 1 84 ? 15.346 -2.861 13.480 1.00 60.16 84 THR A C 1
ATOM 655 O O . THR A 1 84 ? 14.631 -3.439 14.294 1.00 60.16 84 THR A O 1
ATOM 658 N N . SER A 1 85 ? 16.657 -3.118 13.398 1.00 56.62 85 SER A N 1
ATOM 659 C CA . SER A 1 85 ? 17.355 -4.103 14.244 1.00 56.62 85 SER A CA 1
ATOM 660 C C . SER A 1 85 ? 17.885 -3.548 15.575 1.00 56.62 85 SER A C 1
ATOM 662 O O . SER A 1 85 ? 18.462 -4.307 16.347 1.00 56.62 85 SER A O 1
ATOM 664 N N . THR A 1 86 ? 17.707 -2.254 15.872 1.00 55.78 86 THR A N 1
ATOM 665 C CA . THR A 1 86 ? 18.225 -1.609 17.101 1.00 55.78 86 THR A CA 1
ATOM 666 C C . THR A 1 86 ? 17.140 -1.217 18.108 1.00 55.78 86 THR A C 1
ATOM 668 O O . THR A 1 86 ? 17.388 -0.413 19.004 1.00 55.78 86 THR A O 1
ATOM 671 N N . GLY A 1 87 ? 15.928 -1.766 17.991 1.00 54.03 87 GLY A N 1
ATOM 672 C CA . GLY A 1 87 ? 14.931 -1.653 19.055 1.00 54.03 87 GLY A CA 1
ATOM 673 C C . GLY A 1 87 ? 15.364 -2.499 20.249 1.00 54.03 87 GLY A C 1
ATOM 674 O O . GLY A 1 87 ? 15.405 -3.722 20.137 1.00 54.03 87 GLY A O 1
ATOM 675 N N . ALA A 1 88 ? 15.711 -1.860 21.372 1.00 56.50 88 ALA A N 1
ATOM 676 C CA . ALA A 1 88 ? 15.984 -2.550 22.630 1.00 56.50 88 ALA A CA 1
ATOM 677 C C . ALA A 1 88 ? 14.867 -3.567 22.905 1.00 56.50 88 ALA A C 1
ATOM 679 O O . ALA A 1 88 ? 13.685 -3.211 22.880 1.00 56.50 88 ALA A O 1
ATOM 680 N N . LYS A 1 89 ? 15.251 -4.834 23.115 1.00 50.16 89 LYS A N 1
ATOM 681 C CA . LYS A 1 89 ? 14.360 -5.897 23.591 1.00 50.16 89 LYS A CA 1
ATOM 682 C C . LYS A 1 89 ? 13.566 -5.324 24.768 1.00 50.16 89 LYS A C 1
ATOM 684 O O . LYS A 1 89 ? 14.158 -4.971 25.781 1.00 50.16 89 LYS A O 1
ATOM 689 N N . ARG A 1 90 ? 12.252 -5.172 24.607 1.00 57.34 90 ARG A N 1
ATOM 690 C CA . ARG A 1 90 ? 11.367 -4.945 25.747 1.00 57.34 90 ARG A CA 1
ATOM 691 C C . ARG A 1 90 ? 11.276 -6.289 26.467 1.00 57.34 90 ARG A C 1
ATOM 693 O O . ARG A 1 90 ? 10.759 -7.238 25.878 1.00 57.34 90 ARG A O 1
ATOM 700 N N . GLU A 1 91 ? 11.913 -6.370 27.633 1.00 46.06 91 GLU A N 1
ATOM 701 C CA . GLU A 1 91 ? 11.701 -7.430 28.631 1.00 46.06 91 GLU A CA 1
ATOM 702 C C . GLU A 1 91 ? 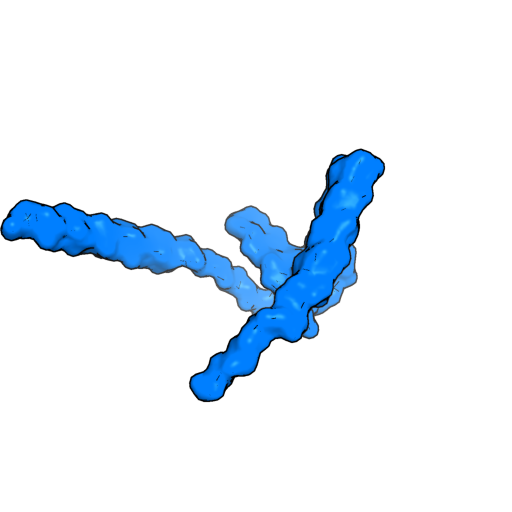10.284 -7.362 29.206 1.00 46.06 91 GLU A C 1
ATOM 704 O O . GLU A 1 91 ? 9.742 -6.234 29.311 1.00 46.06 91 GLU A O 1
#

Radius of gyration: 19.61 Å; chains: 1; bounding box: 37×38×47 Å

Sequence (91 aa):
MDDSEETAHHIKSDIKALDQRYAIVEPGERCYVCGLPLLARQFFVFPCQHAFHSDCLAKKVVELAGIARGKRIAELQLNVSKGTSTGAKRE

Secondary structure (DSSP, 8-state):
-HHHHHHHHHHHHHHHHHHT------TT-B-TTT-SBGGGS-EEE-TTS-EEEHHHHHHHHHHHTHHHHHHHHHHHHHHHHHHGGG-----

Foldseek 3Di:
DVVVVVVVVVVVVVVVVVVPPDDDDDFCDAAPQPRDTQVPADWDADPVRHIHHPVSVLVVCLVVVDDPVSVVSVVVVVVVVVVVVPDPPDD

InterPro domains:
  IPR058919 Pep3/Vps18, RING C-terminal domain [PF26148] (25-91)